Protein AF-A0A0F9PBR3-F1 (afdb_monomer)

Secondary structure (DSSP, 8-state):
-TTGGGTT----EEE-TTS-HHHHHHHHHHTT--S-EEE----SSSTTTTS-HHHHHTT--SSS-EEEE-TTS-EEEEESHHHHHHHHHHHHHHHTTS-PPPPPTTPPPP-----------PPPPPP-

Solvent-accessible surface area (backbone atoms only — not comparable to full-atom values): 8458 Å² total; per-residue (Å²): 102,82,69,37,85,79,69,83,54,89,65,72,47,78,39,64,57,87,64,57,68,69,60,54,51,49,52,30,61,75,70,65,54,72,58,55,71,46,72,28,53,46,74,65,95,52,96,61,58,82,46,12,43,61,42,58,75,70,68,60,88,64,82,87,64,36,72,24,66,47,99,86,73,44,80,76,40,68,41,56,58,70,62,22,52,52,50,47,51,54,50,51,61,51,46,78,73,44,80,82,81,77,81,71,90,76,73,79,72,74,81,75,74,81,74,83,78,78,85,82,82,79,83,84,82,86,80,133

Nearest PDB structures (foldseek):
  8oy0-assembly1_B  TM=4.835E-01  e=2.671E+00  Acinetobacter baumannii ATCC 17978
  6zz9-assembly1_B  TM=2.587E-01  e=1.466E+00  Streptococcus agalactiae
  4hvk-assembly1_A-2  TM=5.294E-01  e=9.481E+00  Archaeoglobus fulgidus DSM 4304
  3hjg-assembly1_B  TM=2.117E-01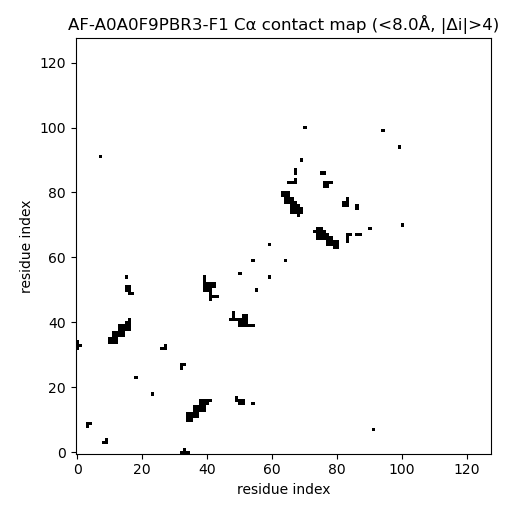  e=3.052E+00  Vibrio parahaemolyticus
  4c0r-assembly1_A  TM=2.303E-01  e=5.945E+00  Streptococcus mutans

Sequence (128 aa):
HKDRASTGVVVVGIHAPADKLDKTRKVMQEFGLEYPIYIDLPGGDGPTKSWGRTFSQYGIFGIPCAFAIDQQGRVSRHGQLGEVLRKVHELLNAAGRNTPPAVRPGSPQAPQGASPQGASTQPAGKAK

Structure (mmCIF, N/CA/C/O backbone):
data_AF-A0A0F9PBR3-F1
#
_entry.id   AF-A0A0F9PBR3-F1
#
loop_
_atom_site.group_PDB
_atom_site.id
_atom_site.type_symbol
_atom_site.label_atom_id
_atom_site.label_alt_id
_atom_site.label_comp_id
_atom_site.label_asym_id
_atom_site.label_entity_id
_atom_site.label_seq_id
_atom_site.pdbx_PDB_ins_code
_atom_site.Cartn_x
_atom_site.Cartn_y
_at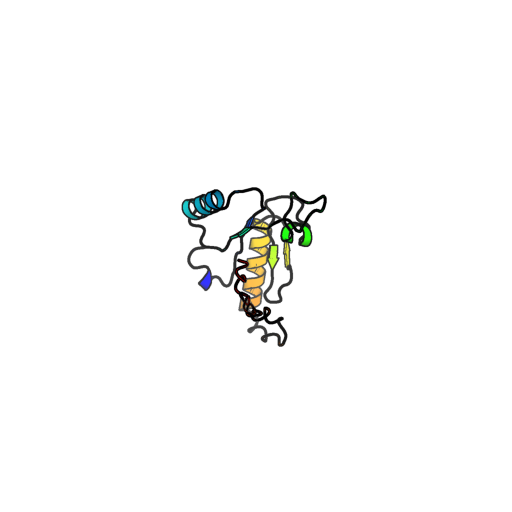om_site.Cartn_z
_atom_site.occupancy
_atom_site.B_iso_or_equiv
_atom_site.auth_seq_id
_atom_site.auth_comp_id
_atom_site.auth_asym_id
_atom_site.auth_atom_id
_atom_site.pdbx_PDB_model_num
ATOM 1 N N . HIS A 1 1 ? 4.380 -0.821 11.824 1.00 63.94 1 HIS A N 1
ATOM 2 C CA . HIS A 1 1 ? 4.281 -2.058 11.015 1.00 63.94 1 HIS A CA 1
ATOM 3 C C . HIS A 1 1 ? 4.444 -3.278 11.906 1.00 63.94 1 HIS A C 1
ATOM 5 O O . HIS A 1 1 ? 3.622 -4.176 11.760 1.00 63.94 1 HIS A O 1
ATOM 11 N N . LYS A 1 2 ? 5.359 -3.240 12.890 1.00 68.19 2 LYS A N 1
ATOM 12 C CA . LYS A 1 2 ? 5.211 -4.013 14.134 1.00 68.19 2 LYS A CA 1
ATOM 13 C C . LYS A 1 2 ? 3.829 -3.779 14.744 1.00 68.19 2 LYS A C 1
ATOM 15 O O . LYS A 1 2 ? 3.301 -2.669 14.622 1.00 68.19 2 LYS A O 1
ATOM 20 N N . ASP A 1 3 ? 3.235 -4.842 15.275 1.00 71.88 3 ASP A N 1
ATOM 21 C CA . ASP A 1 3 ? 1.908 -4.864 15.902 1.00 71.88 3 ASP A CA 1
ATOM 22 C C . ASP A 1 3 ? 0.756 -4.376 15.012 1.00 71.88 3 ASP A C 1
ATOM 24 O O . ASP A 1 3 ? -0.293 -3.980 15.504 1.00 71.88 3 ASP A O 1
ATOM 28 N N . ARG A 1 4 ? 0.883 -4.445 13.678 1.00 73.06 4 ARG A N 1
ATOM 29 C CA . ARG A 1 4 ? -0.187 -4.002 12.756 1.00 73.06 4 ARG A CA 1
ATOM 30 C C . ARG A 1 4 ? -1.554 -4.654 13.009 1.00 73.06 4 ARG A C 1
ATOM 32 O O . ARG A 1 4 ? -2.574 -4.099 12.625 1.00 73.06 4 ARG A O 1
ATOM 39 N N . ALA A 1 5 ? -1.583 -5.831 13.633 1.00 72.62 5 ALA A N 1
ATOM 40 C CA . ALA A 1 5 ? -2.828 -6.504 13.982 1.00 72.62 5 ALA A CA 1
ATOM 41 C C . ALA A 1 5 ? -3.666 -5.696 14.991 1.00 72.62 5 ALA A C 1
ATOM 43 O O . ALA A 1 5 ? -4.889 -5.784 14.960 1.00 72.62 5 ALA A O 1
ATOM 44 N N . SER A 1 6 ? -3.033 -4.882 15.844 1.00 80.12 6 SER A N 1
ATOM 45 C CA . SER A 1 6 ? -3.722 -4.070 16.853 1.00 80.12 6 SER A CA 1
ATOM 46 C C . SER A 1 6 ? -4.162 -2.696 16.339 1.00 80.12 6 SER A C 1
ATOM 48 O O . SER A 1 6 ? -4.975 -2.039 16.98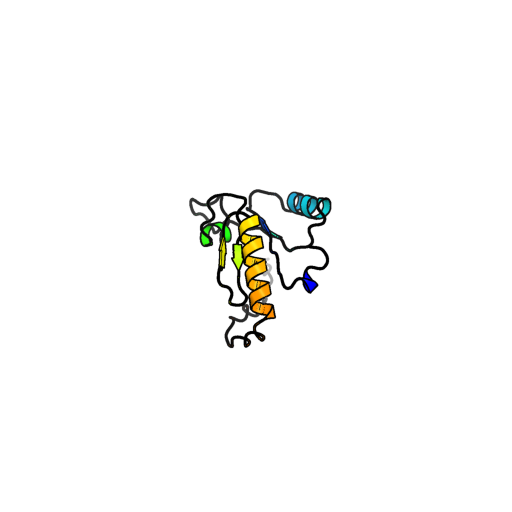2 1.00 80.12 6 SER A O 1
ATOM 50 N N . THR A 1 7 ? -3.671 -2.251 15.176 1.00 83.19 7 THR A N 1
ATOM 51 C CA . THR A 1 7 ? -3.958 -0.900 14.662 1.00 83.19 7 THR A CA 1
ATOM 52 C C . THR A 1 7 ? -5.278 -0.804 13.899 1.00 83.19 7 THR A C 1
ATOM 54 O O . THR A 1 7 ? -5.722 0.300 13.589 1.00 83.19 7 THR A O 1
ATOM 57 N N . GLY A 1 8 ? -5.891 -1.939 13.544 1.00 87.50 8 GLY A N 1
ATOM 58 C CA . GLY A 1 8 ? -7.074 -1.974 12.680 1.00 87.50 8 GLY A CA 1
ATOM 59 C C . GLY A 1 8 ? -6.797 -1.552 11.231 1.00 87.50 8 GLY A C 1
ATOM 60 O O . GLY A 1 8 ? -7.738 -1.294 10.482 1.00 87.50 8 GLY A O 1
ATOM 61 N N . VAL A 1 9 ? -5.523 -1.477 10.822 1.00 90.94 9 VAL A N 1
ATOM 62 C CA . VAL A 1 9 ? -5.101 -1.063 9.476 1.00 90.94 9 VAL A CA 1
ATOM 63 C C . VAL A 1 9 ? -4.263 -2.152 8.823 1.00 90.94 9 VAL A C 1
ATOM 65 O O . VAL A 1 9 ? -3.243 -2.588 9.358 1.00 90.94 9 VAL A O 1
ATOM 68 N N . VAL A 1 10 ? -4.646 -2.528 7.605 1.00 92.88 10 VAL A N 1
ATOM 69 C CA . VAL A 1 10 ? -3.836 -3.383 6.735 1.00 92.88 10 VAL A CA 1
ATOM 70 C C . VAL A 1 10 ? -3.052 -2.503 5.767 1.00 92.88 10 VAL A C 1
ATOM 72 O O . VAL A 1 10 ? -3.615 -1.622 5.122 1.00 92.88 10 VAL A O 1
ATOM 75 N N . VAL A 1 11 ? -1.749 -2.755 5.657 1.00 93.81 11 VAL A N 1
ATOM 76 C CA . VAL A 1 11 ? -0.867 -2.106 4.679 1.00 93.81 11 VAL A CA 1
ATOM 77 C C . VAL A 1 11 ? -0.402 -3.159 3.684 1.00 93.81 11 VAL A C 1
ATOM 79 O O . VAL A 1 11 ? 0.024 -4.239 4.089 1.00 93.81 11 VAL A O 1
ATOM 82 N N . VAL A 1 12 ? -0.469 -2.833 2.395 1.00 95.38 12 VAL A N 1
ATOM 83 C CA . VAL A 1 12 ? 0.085 -3.640 1.304 1.00 95.38 12 VAL A CA 1
ATOM 84 C C . VAL A 1 12 ? 0.983 -2.732 0.476 1.00 95.38 12 VAL A C 1
ATOM 86 O O . VAL A 1 12 ? 0.533 -1.702 -0.023 1.00 95.38 12 VAL A O 1
ATOM 89 N N . GLY A 1 13 ? 2.258 -3.092 0.351 1.00 95.00 13 GLY A N 1
ATOM 90 C CA . GLY A 1 13 ? 3.160 -2.431 -0.585 1.00 95.00 13 GLY A CA 1
ATOM 91 C C . GLY A 1 13 ? 2.902 -2.953 -1.992 1.00 95.00 13 GLY A C 1
ATOM 92 O O . GLY A 1 13 ? 2.810 -4.162 -2.181 1.00 95.00 13 GLY A O 1
ATOM 93 N N . ILE A 1 14 ? 2.798 -2.071 -2.982 1.00 93.88 14 ILE A N 1
ATOM 94 C CA . ILE A 1 14 ? 2.730 -2.475 -4.389 1.00 93.88 14 ILE A CA 1
ATOM 95 C C . ILE A 1 14 ? 3.994 -1.978 -5.073 1.00 93.88 14 ILE A C 1
ATOM 97 O O . ILE A 1 14 ? 4.286 -0.783 -5.058 1.00 93.88 14 ILE A O 1
ATOM 101 N N . HIS A 1 15 ? 4.753 -2.905 -5.642 1.00 92.62 15 HIS A N 1
ATOM 102 C CA . HIS A 1 15 ? 6.034 -2.623 -6.262 1.00 92.62 15 HIS A CA 1
ATOM 103 C C . HIS A 1 15 ? 5.951 -2.830 -7.773 1.00 92.62 15 HIS A C 1
ATOM 105 O O . HIS A 1 15 ? 5.425 -3.840 -8.236 1.00 92.62 15 HIS A O 1
ATOM 111 N N . ALA A 1 16 ? 6.506 -1.893 -8.539 1.00 85.50 16 ALA A N 1
ATOM 112 C CA . ALA A 1 16 ? 6.620 -2.017 -9.987 1.00 85.50 16 ALA A CA 1
ATOM 113 C C . ALA A 1 16 ? 7.508 -3.225 -10.373 1.00 85.50 16 ALA A C 1
ATOM 115 O O . ALA A 1 16 ? 8.390 -3.619 -9.605 1.00 85.50 16 ALA A O 1
ATOM 116 N N . PRO A 1 17 ? 7.350 -3.802 -11.573 1.00 81.19 17 PRO A N 1
ATOM 117 C CA . PRO A 1 17 ? 8.021 -5.047 -11.957 1.00 81.19 17 PRO A CA 1
ATOM 118 C C . PRO A 1 17 ? 9.526 -4.886 -12.245 1.00 81.19 17 PRO A C 1
ATOM 120 O O . PRO A 1 17 ? 10.196 -5.858 -12.578 1.00 81.19 17 PRO A O 1
ATOM 123 N N . ALA A 1 18 ? 10.066 -3.668 -12.141 1.00 74.19 18 ALA A N 1
ATOM 124 C CA . ALA A 1 18 ? 11.424 -3.339 -12.568 1.00 74.19 18 ALA A CA 1
ATOM 125 C C . ALA A 1 18 ? 12.537 -3.881 -11.649 1.00 74.19 18 ALA A C 1
ATOM 127 O O . ALA A 1 18 ? 13.676 -4.010 -12.096 1.00 74.19 18 ALA A O 1
ATOM 128 N N . ASP A 1 19 ? 12.242 -4.207 -10.386 1.00 79.25 19 ASP A N 1
ATOM 129 C CA . ASP A 1 19 ? 13.251 -4.715 -9.451 1.00 79.25 19 ASP A CA 1
ATOM 130 C C . ASP A 1 19 ? 13.222 -6.242 -9.306 1.00 79.25 19 ASP A C 1
ATOM 132 O O . ASP A 1 19 ? 12.180 -6.896 -9.343 1.00 79.25 19 ASP A O 1
ATOM 136 N N . LYS A 1 20 ? 14.407 -6.822 -9.081 1.00 85.69 20 LYS A N 1
ATOM 137 C CA . LYS A 1 20 ? 14.568 -8.246 -8.758 1.00 85.69 20 LYS A CA 1
ATOM 138 C C . LYS A 1 20 ? 14.028 -8.535 -7.356 1.00 85.69 20 LYS A C 1
ATOM 140 O O . LYS A 1 20 ? 14.350 -7.811 -6.415 1.00 85.69 20 LYS A O 1
ATOM 145 N N . LEU A 1 21 ? 13.340 -9.667 -7.193 1.00 88.62 21 LEU A N 1
ATOM 146 C CA . LEU A 1 21 ? 12.782 -10.114 -5.908 1.00 88.62 21 LEU A CA 1
ATOM 147 C C . LEU A 1 21 ? 13.794 -10.090 -4.755 1.00 88.62 21 LEU A C 1
ATOM 149 O O . LEU A 1 21 ? 13.458 -9.659 -3.656 1.00 88.62 21 LEU A O 1
ATOM 153 N N . ASP A 1 22 ? 15.040 -10.505 -4.989 1.00 91.38 22 ASP A N 1
ATOM 154 C CA . ASP A 1 22 ? 16.061 -10.527 -3.934 1.00 91.38 22 ASP A CA 1
ATOM 155 C C . ASP A 1 22 ? 16.445 -9.129 -3.450 1.00 91.38 22 ASP A C 1
ATOM 157 O O . ASP A 1 22 ? 16.743 -8.943 -2.272 1.00 91.38 22 ASP A O 1
ATOM 161 N N . LYS A 1 23 ? 16.397 -8.126 -4.333 1.00 91.06 23 LYS A N 1
ATOM 162 C CA . LYS A 1 23 ? 16.621 -6.732 -3.948 1.00 91.06 23 LYS A CA 1
ATOM 163 C C . LYS A 1 23 ? 15.466 -6.237 -3.079 1.00 91.06 23 LYS A C 1
ATOM 165 O O . LYS A 1 23 ? 15.717 -5.662 -2.026 1.00 91.06 23 LYS A O 1
ATOM 170 N N . THR A 1 24 ? 14.222 -6.540 -3.456 1.00 90.81 24 THR A N 1
ATOM 171 C CA . THR A 1 24 ? 13.043 -6.222 -2.636 1.00 90.81 24 THR A CA 1
ATOM 172 C C . THR A 1 24 ? 13.124 -6.891 -1.262 1.00 90.81 24 THR A C 1
ATOM 174 O O . THR A 1 24 ? 12.921 -6.225 -0.252 1.00 90.81 24 THR A O 1
ATOM 177 N N . ARG A 1 25 ? 13.496 -8.177 -1.192 1.00 92.25 25 ARG A N 1
ATOM 178 C CA . ARG A 1 25 ? 13.666 -8.897 0.084 1.00 92.25 25 ARG A CA 1
ATOM 179 C C . ARG A 1 25 ? 14.741 -8.272 0.969 1.00 92.25 25 ARG A C 1
ATOM 181 O O . ARG A 1 25 ? 14.513 -8.138 2.166 1.00 92.25 25 ARG A O 1
ATOM 188 N N . LYS A 1 26 ? 15.882 -7.871 0.399 1.00 94.50 26 LYS A N 1
ATOM 189 C CA . LYS A 1 26 ? 16.946 -7.181 1.147 1.00 94.50 26 LYS A CA 1
ATOM 190 C C . LYS A 1 26 ? 16.444 -5.881 1.766 1.00 94.50 26 LYS A C 1
ATOM 192 O O . LYS A 1 26 ? 16.644 -5.688 2.954 1.00 94.50 26 LYS A O 1
ATOM 197 N N . VAL A 1 27 ? 15.720 -5.058 1.005 1.00 92.50 27 VAL A N 1
ATOM 198 C CA . VAL A 1 27 ? 15.105 -3.820 1.520 1.00 92.50 27 VAL A CA 1
ATOM 199 C C . VAL A 1 27 ? 14.096 -4.132 2.629 1.00 92.50 27 VAL A C 1
ATOM 201 O O . VAL A 1 27 ? 14.095 -3.482 3.670 1.00 92.50 27 VAL A O 1
ATOM 204 N N . MET A 1 28 ? 13.260 -5.162 2.461 1.00 93.19 28 MET A N 1
ATOM 205 C CA . MET A 1 28 ? 12.335 -5.575 3.521 1.00 93.19 28 MET A CA 1
ATOM 206 C C . MET A 1 28 ? 13.066 -5.970 4.808 1.00 93.19 28 MET A C 1
ATOM 208 O O . MET A 1 28 ? 12.632 -5.584 5.888 1.00 93.19 28 MET A O 1
ATOM 212 N N . GLN A 1 29 ? 14.171 -6.710 4.702 1.00 94.50 29 GLN A N 1
ATOM 213 C CA . GLN A 1 29 ? 14.986 -7.106 5.852 1.00 94.50 29 GLN A CA 1
ATOM 214 C C . GLN A 1 29 ? 15.693 -5.905 6.491 1.00 94.50 29 GLN A C 1
ATOM 216 O O . GLN A 1 29 ? 15.615 -5.734 7.703 1.00 94.50 29 GLN A O 1
ATOM 221 N N . GLU A 1 30 ? 16.329 -5.060 5.679 1.00 95.56 30 GLU A N 1
ATOM 222 C CA . GLU A 1 30 ? 17.083 -3.877 6.107 1.00 95.56 30 GLU A CA 1
ATOM 223 C C . GLU A 1 30 ? 16.216 -2.903 6.911 1.00 95.56 30 GLU A C 1
ATOM 225 O O . GLU A 1 30 ? 16.625 -2.436 7.971 1.00 95.56 30 GLU A O 1
ATOM 230 N N . PHE A 1 31 ? 14.989 -2.647 6.449 1.00 93.06 31 PHE A N 1
ATOM 231 C CA . PHE A 1 31 ? 14.069 -1.712 7.101 1.00 93.06 31 PHE A CA 1
ATOM 232 C C . PHE A 1 31 ? 13.052 -2.389 8.032 1.00 93.06 31 PHE A C 1
ATOM 234 O O . PHE A 1 31 ? 12.155 -1.717 8.542 1.00 93.06 31 PHE A O 1
ATOM 241 N N . GLY A 1 32 ? 13.151 -3.706 8.249 1.00 92.62 32 GLY A N 1
ATOM 242 C CA . GLY A 1 32 ? 12.211 -4.454 9.090 1.00 92.62 32 GLY A CA 1
ATOM 243 C C . GLY A 1 32 ? 10.755 -4.373 8.608 1.00 92.62 32 GLY A C 1
ATOM 244 O O . GLY A 1 32 ? 9.82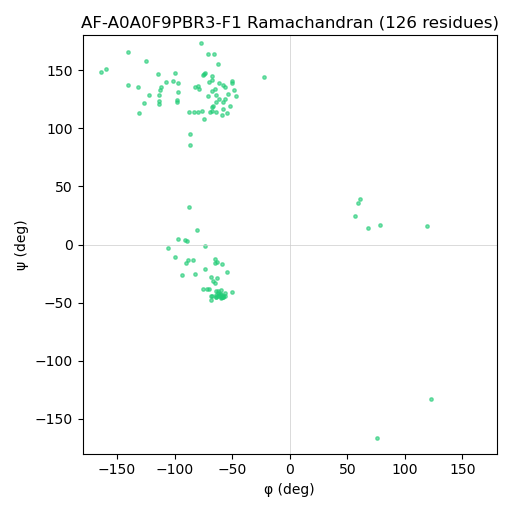7 -4.304 9.416 1.00 92.62 32 GLY A O 1
ATOM 245 N N . LEU A 1 33 ? 10.533 -4.337 7.292 1.00 91.31 33 LEU A N 1
ATOM 246 C CA . LEU A 1 33 ? 9.200 -4.236 6.703 1.00 91.31 33 LEU A CA 1
ATOM 247 C C . LEU A 1 33 ? 8.473 -5.576 6.813 1.00 91.31 33 LEU A C 1
ATOM 249 O O . LEU A 1 33 ? 8.756 -6.528 6.091 1.00 91.31 33 LEU A O 1
ATOM 253 N N . GLU A 1 34 ? 7.486 -5.628 7.698 1.00 90.56 34 GLU A N 1
ATOM 254 C CA . GLU A 1 34 ? 6.706 -6.847 7.929 1.00 90.56 34 GLU A CA 1
ATOM 255 C C . GLU A 1 34 ? 5.462 -6.949 7.036 1.00 90.56 34 GLU A C 1
ATOM 257 O O . GLU A 1 34 ? 4.834 -8.009 6.969 1.00 90.56 34 GLU A O 1
ATOM 262 N N . TYR A 1 35 ? 5.031 -5.849 6.409 1.00 91.19 35 TYR A N 1
ATOM 263 C CA . TYR A 1 35 ? 3.822 -5.835 5.583 1.00 91.19 35 TYR A CA 1
ATOM 264 C C . TYR A 1 35 ? 4.039 -6.558 4.245 1.00 91.19 35 TYR A C 1
ATOM 266 O O . TYR A 1 35 ? 5.147 -6.536 3.707 1.00 91.19 35 TYR A O 1
ATOM 274 N N . PRO A 1 36 ? 2.996 -7.205 3.691 1.00 92.38 36 PRO A N 1
ATOM 275 C CA . PRO A 1 36 ? 3.103 -7.876 2.403 1.00 92.38 36 PRO A CA 1
ATOM 276 C C . PRO A 1 36 ? 3.443 -6.878 1.292 1.00 92.38 36 PRO A C 1
ATOM 278 O O . PRO A 1 36 ? 2.886 -5.778 1.237 1.00 92.38 36 PRO A O 1
ATOM 281 N N . ILE A 1 37 ? 4.332 -7.294 0.390 1.00 93.62 37 ILE A N 1
ATOM 282 C CA . ILE A 1 37 ? 4.643 -6.579 -0.846 1.00 93.62 37 ILE A CA 1
ATOM 283 C C . ILE A 1 37 ? 4.164 -7.425 -2.024 1.00 93.62 37 ILE A C 1
ATOM 285 O O . ILE A 1 37 ? 4.559 -8.580 -2.173 1.00 93.62 37 ILE A O 1
ATOM 289 N N . TYR A 1 38 ? 3.318 -6.837 -2.860 1.00 92.88 38 TYR A N 1
ATOM 290 C CA . TYR A 1 38 ? 2.859 -7.402 -4.118 1.00 92.88 38 TYR A CA 1
ATOM 291 C C . TYR A 1 38 ? 3.689 -6.819 -5.269 1.00 92.88 38 TYR A C 1
ATOM 293 O O . TYR A 1 38 ? 3.778 -5.599 -5.416 1.00 92.88 38 TYR A O 1
ATOM 301 N N . ILE A 1 39 ? 4.309 -7.686 -6.074 1.00 91.88 39 ILE A N 1
ATOM 302 C CA . ILE A 1 39 ? 5.027 -7.279 -7.287 1.00 91.88 39 ILE A CA 1
ATOM 303 C C . ILE A 1 39 ? 4.030 -7.232 -8.440 1.00 91.88 39 ILE A C 1
ATOM 305 O O . ILE A 1 39 ? 3.484 -8.259 -8.844 1.00 91.88 39 ILE A O 1
ATOM 309 N N . ASP A 1 40 ? 3.793 -6.039 -8.965 1.00 90.88 40 ASP A N 1
ATOM 310 C CA . ASP A 1 40 ? 2.780 -5.799 -9.978 1.00 90.88 40 ASP A CA 1
ATOM 311 C C . ASP A 1 40 ? 3.339 -6.039 -11.381 1.00 90.88 40 ASP A C 1
ATOM 313 O O . ASP A 1 40 ? 3.976 -5.178 -11.983 1.00 90.88 40 ASP A O 1
ATOM 317 N N . LEU A 1 41 ? 3.124 -7.245 -11.897 1.00 88.50 41 LEU A N 1
ATOM 318 C CA . LEU A 1 41 ? 3.586 -7.636 -13.226 1.00 88.50 41 LEU A CA 1
ATOM 319 C C . LEU A 1 41 ? 2.730 -6.983 -14.331 1.00 88.50 41 LEU A C 1
ATOM 321 O O . LEU A 1 41 ? 1.525 -6.779 -14.140 1.00 88.50 41 LEU A O 1
ATOM 325 N N . PRO A 1 42 ? 3.316 -6.646 -15.495 1.00 84.25 42 PRO A N 1
ATOM 326 C CA . PRO A 1 42 ? 2.570 -6.073 -16.609 1.00 84.25 42 PRO A CA 1
ATOM 327 C C . PRO A 1 42 ? 1.600 -7.105 -17.198 1.00 84.25 42 PRO A C 1
ATOM 329 O O . PRO A 1 42 ? 1.882 -8.303 -17.257 1.00 84.25 42 PRO A O 1
ATOM 332 N N . GLY A 1 43 ? 0.434 -6.640 -17.646 1.00 73.38 43 GLY A N 1
ATOM 333 C CA . GLY A 1 43 ? -0.576 -7.486 -18.280 1.00 73.38 43 GLY A CA 1
ATOM 334 C C . GLY A 1 43 ? -0.345 -7.641 -19.785 1.00 73.38 43 GLY A C 1
ATOM 335 O O . GLY A 1 43 ? -0.953 -6.914 -20.561 1.00 73.38 43 GLY A O 1
ATOM 336 N N . GLY A 1 44 ? 0.489 -8.598 -20.201 1.00 69.69 44 GLY A N 1
ATOM 337 C CA . GLY A 1 44 ? 0.617 -9.019 -21.608 1.00 69.69 44 GLY A CA 1
ATOM 338 C C . GLY A 1 44 ? 1.389 -8.069 -22.541 1.00 69.69 44 GLY A C 1
ATOM 339 O O . GLY A 1 44 ? 2.098 -7.165 -22.104 1.00 69.69 44 GLY A O 1
ATOM 340 N N . ASP A 1 45 ? 1.273 -8.305 -23.854 1.00 62.41 45 ASP A N 1
ATOM 341 C CA . ASP A 1 45 ? 2.155 -7.742 -24.892 1.00 62.41 45 ASP A CA 1
ATOM 342 C C . ASP A 1 45 ? 1.863 -6.299 -25.349 1.00 62.41 45 ASP A C 1
ATOM 344 O O . ASP A 1 45 ? 2.447 -5.836 -26.330 1.00 62.41 45 ASP A O 1
ATOM 348 N N . GLY A 1 46 ? 1.018 -5.558 -24.632 1.00 61.47 46 GLY A N 1
ATOM 349 C CA . GLY A 1 46 ? 0.648 -4.182 -24.987 1.00 61.47 46 GLY A CA 1
ATOM 350 C C . GLY A 1 46 ? 1.768 -3.146 -24.781 1.00 61.47 46 GLY A C 1
ATOM 351 O O . GLY A 1 46 ? 2.725 -3.405 -24.062 1.00 61.47 46 GLY A O 1
ATOM 352 N N . PRO A 1 47 ? 1.659 -1.937 -25.361 1.00 56.09 47 PRO A N 1
ATOM 353 C CA . PRO A 1 47 ? 2.694 -0.892 -25.310 1.00 56.09 47 PRO A CA 1
ATOM 354 C C . PRO A 1 47 ? 2.978 -0.335 -23.900 1.00 56.09 47 PRO A C 1
ATOM 356 O O . PRO A 1 47 ? 3.991 0.326 -23.692 1.00 56.09 47 PRO A O 1
ATOM 359 N N . THR A 1 48 ? 2.137 -0.634 -22.907 1.00 59.50 48 THR A N 1
ATOM 360 C CA . THR A 1 48 ? 2.316 -0.260 -21.494 1.00 59.50 48 THR A CA 1
ATOM 361 C C . THR A 1 48 ? 3.150 -1.279 -20.703 1.00 59.50 48 THR A C 1
ATOM 363 O O . THR A 1 48 ? 2.920 -1.460 -19.510 1.00 59.50 48 THR A O 1
ATOM 366 N N . LYS A 1 49 ? 4.127 -1.957 -21.334 1.00 65.56 49 LYS A N 1
ATOM 367 C CA . LYS A 1 49 ? 4.934 -3.029 -20.698 1.00 65.56 49 LYS A CA 1
ATOM 368 C C . LYS A 1 49 ? 5.717 -2.586 -19.453 1.00 65.56 49 LYS A C 1
ATOM 370 O O . LYS A 1 49 ? 6.183 -3.439 -18.705 1.00 65.56 49 LYS A O 1
ATOM 375 N N . SER A 1 50 ? 5.900 -1.282 -19.240 1.00 72.62 50 SER A N 1
ATOM 376 C CA . SER A 1 50 ? 6.675 -0.744 -18.115 1.00 72.62 50 SER A CA 1
ATOM 377 C C . SER A 1 50 ? 5.893 -0.654 -16.804 1.00 72.62 50 SER A C 1
ATOM 379 O O . SER A 1 50 ? 6.506 -0.699 -15.737 1.00 72.62 50 SER A O 1
ATOM 381 N N . TRP A 1 51 ? 4.563 -0.551 -16.861 1.00 78.38 51 TRP A N 1
ATOM 382 C CA . TRP A 1 51 ? 3.718 -0.428 -15.676 1.00 78.38 51 TRP A CA 1
ATOM 383 C C . TRP A 1 51 ? 2.949 -1.723 -15.426 1.00 78.38 51 TRP A C 1
ATOM 385 O O . TRP A 1 51 ? 2.461 -2.377 -16.348 1.00 78.38 51 TRP A O 1
ATOM 395 N N . GLY A 1 52 ? 2.850 -2.106 -14.155 1.00 86.31 52 GLY A N 1
ATOM 396 C CA . GLY A 1 52 ? 2.116 -3.298 -13.761 1.00 86.31 52 GLY A CA 1
ATOM 397 C C . GLY A 1 52 ? 0.607 -3.183 -14.016 1.00 86.31 52 GLY A C 1
ATOM 398 O O . GLY A 1 52 ? 0.058 -2.097 -14.256 1.00 86.31 52 GLY A O 1
ATOM 399 N N . ARG A 1 53 ? -0.083 -4.328 -13.993 1.00 89.06 53 ARG A N 1
ATOM 400 C CA . ARG A 1 53 ? -1.532 -4.408 -14.229 1.00 89.06 53 ARG A CA 1
ATOM 401 C C . ARG A 1 53 ? -2.318 -3.562 -13.226 1.00 89.06 53 ARG A C 1
ATOM 403 O O . ARG A 1 53 ? -3.231 -2.841 -13.622 1.00 89.06 53 ARG A O 1
ATOM 410 N N . THR A 1 54 ? -1.968 -3.641 -11.950 1.00 91.38 54 THR A N 1
ATOM 411 C CA . THR A 1 54 ? -2.637 -2.922 -10.858 1.00 91.38 54 THR A CA 1
ATOM 412 C C . THR A 1 54 ? -2.400 -1.425 -10.975 1.00 91.38 54 THR A C 1
ATOM 414 O O . THR A 1 54 ? -3.341 -0.646 -10.888 1.00 91.38 54 THR A O 1
ATOM 417 N N . PHE A 1 55 ? -1.167 -1.011 -11.255 1.00 90.81 55 PHE A N 1
ATOM 418 C CA . PHE A 1 55 ? -0.808 0.386 -11.482 1.00 90.81 55 PHE A CA 1
ATOM 419 C C . PHE A 1 55 ? -1.638 0.994 -12.609 1.00 90.81 55 PHE A C 1
ATOM 421 O O . PHE A 1 55 ? -2.190 2.082 -12.450 1.00 90.81 55 PHE A O 1
ATOM 428 N N . SER A 1 56 ? -1.795 0.251 -13.706 1.00 89.62 56 SER A N 1
ATOM 429 C CA . SER A 1 56 ? -2.618 0.670 -14.841 1.00 89.62 56 SER A CA 1
ATOM 430 C C . SER A 1 56 ? -4.096 0.803 -14.454 1.00 89.62 56 SER A C 1
ATOM 432 O O . SER A 1 56 ? -4.731 1.803 -14.774 1.00 89.62 56 SER A O 1
ATOM 434 N N . GLN A 1 57 ? -4.645 -0.168 -13.716 1.00 90.75 57 GLN A N 1
ATOM 435 C CA . GLN A 1 57 ? -6.045 -0.150 -13.269 1.00 90.75 57 GLN A CA 1
ATOM 436 C C . GLN A 1 57 ? -6.357 0.987 -12.288 1.00 90.75 57 GLN A C 1
ATOM 438 O O . GLN A 1 57 ? -7.463 1.518 -12.300 1.00 90.75 57 GLN A O 1
ATOM 443 N N . TYR A 1 58 ? -5.389 1.367 -11.455 1.00 92.31 58 TYR A N 1
ATOM 444 C CA . TYR A 1 58 ? -5.518 2.463 -10.494 1.00 92.31 58 TYR A CA 1
ATOM 445 C C . TYR A 1 58 ? -5.115 3.829 -11.075 1.00 92.31 58 TYR A C 1
ATOM 447 O O . TYR A 1 58 ? -5.121 4.820 -10.346 1.00 92.31 58 TYR A O 1
ATOM 455 N N . GLY A 1 59 ? -4.762 3.899 -12.366 1.00 91.25 59 GLY A N 1
ATOM 456 C CA . GLY A 1 59 ? -4.366 5.146 -13.025 1.00 91.25 59 GLY A CA 1
ATOM 457 C C . GLY A 1 59 ? -3.129 5.787 -12.391 1.00 91.25 59 GLY A C 1
ATOM 458 O O . GLY A 1 59 ? -3.084 7.001 -12.201 1.00 91.25 59 GLY A O 1
ATOM 459 N N . ILE A 1 60 ? -2.144 4.980 -11.990 1.00 90.44 60 ILE A N 1
ATOM 460 C CA . ILE A 1 60 ? -0.910 5.479 -11.379 1.00 90.44 60 ILE A CA 1
ATOM 461 C C . ILE A 1 60 ? 0.027 5.976 -12.482 1.00 90.44 60 ILE A C 1
ATOM 463 O O . ILE A 1 60 ? 0.542 5.189 -13.271 1.00 90.44 60 ILE A O 1
ATOM 467 N N . PHE A 1 61 ? 0.286 7.284 -12.496 1.00 88.50 61 PHE A N 1
ATOM 468 C CA . PHE A 1 61 ? 1.203 7.932 -13.448 1.00 88.50 61 PHE A CA 1
ATOM 469 C C . PHE A 1 61 ? 2.539 8.355 -12.820 1.00 88.50 61 PHE A C 1
ATOM 471 O O . PHE A 1 61 ? 3.417 8.865 -13.511 1.00 88.50 61 PHE A O 1
ATOM 478 N N . GLY A 1 62 ? 2.707 8.152 -11.510 1.00 90.44 62 GLY A N 1
ATOM 479 C CA . GLY A 1 62 ? 3.912 8.529 -10.782 1.00 90.44 62 GLY A CA 1
ATOM 480 C C . GLY A 1 62 ? 4.006 7.846 -9.424 1.00 90.44 62 GLY A C 1
ATOM 481 O O . GLY A 1 62 ? 2.993 7.571 -8.779 1.00 90.44 62 GLY A O 1
ATOM 482 N N . ILE A 1 63 ? 5.239 7.576 -9.002 1.00 90.44 63 ILE A N 1
ATOM 483 C CA . ILE A 1 63 ? 5.574 7.030 -7.685 1.00 90.44 63 ILE A CA 1
ATOM 484 C C . ILE A 1 63 ? 6.379 8.065 -6.877 1.00 90.44 63 ILE A C 1
ATOM 486 O O . ILE A 1 63 ? 7.157 8.807 -7.478 1.00 90.44 63 ILE A O 1
ATOM 490 N N . PRO A 1 64 ? 6.236 8.116 -5.538 1.00 94.00 64 PRO A N 1
ATOM 491 C CA . PRO A 1 64 ? 5.324 7.315 -4.717 1.00 94.00 64 PRO A CA 1
ATOM 492 C C . PRO A 1 64 ? 3.858 7.779 -4.823 1.00 94.00 64 PRO A C 1
ATOM 494 O O . PRO A 1 64 ? 3.574 8.969 -4.926 1.00 94.00 64 PRO A O 1
ATOM 497 N N . CYS A 1 65 ? 2.923 6.828 -4.751 1.00 95.81 65 CYS A N 1
ATOM 498 C CA . CYS A 1 65 ? 1.480 7.071 -4.686 1.00 95.81 65 CYS A CA 1
ATOM 499 C C . CYS A 1 65 ? 0.850 6.080 -3.699 1.00 95.81 65 CYS A C 1
ATOM 501 O O . CYS A 1 65 ? 1.215 4.904 -3.686 1.00 95.81 65 CYS A O 1
ATOM 503 N N . ALA A 1 66 ? -0.072 6.549 -2.864 1.00 97.38 66 ALA A N 1
ATOM 504 C CA . ALA A 1 66 ? -0.765 5.743 -1.867 1.00 97.38 66 ALA A CA 1
ATOM 505 C C . ALA A 1 66 ? -2.287 5.852 -2.029 1.00 97.38 66 ALA A C 1
ATOM 507 O O . ALA A 1 66 ? -2.794 6.837 -2.565 1.00 97.38 66 ALA A O 1
ATOM 508 N N . PHE A 1 67 ? -3.010 4.853 -1.519 1.00 98.00 67 PHE A N 1
ATOM 509 C CA . PHE A 1 67 ? -4.471 4.779 -1.532 1.00 98.00 67 PHE A CA 1
ATOM 510 C C . PHE A 1 67 ? -4.987 4.412 -0.134 1.00 98.00 67 PHE A C 1
ATOM 512 O O . PHE A 1 67 ? -4.457 3.506 0.505 1.00 98.00 67 PHE A O 1
ATOM 519 N N . ALA A 1 68 ? -6.030 5.099 0.333 1.00 97.56 68 ALA A N 1
ATOM 520 C CA . ALA A 1 68 ? -6.826 4.696 1.491 1.00 97.56 68 ALA A CA 1
ATOM 521 C C . ALA A 1 68 ? -8.076 3.974 0.988 1.00 97.56 68 ALA A C 1
ATOM 523 O O . ALA A 1 68 ? -8.859 4.560 0.238 1.00 97.56 68 ALA A O 1
ATOM 524 N N . ILE A 1 69 ? -8.271 2.733 1.425 1.00 96.44 69 ILE A N 1
ATOM 525 C CA . ILE A 1 69 ? -9.426 1.904 1.073 1.00 96.44 69 ILE A CA 1
ATOM 526 C C . ILE A 1 69 ? -10.254 1.680 2.344 1.00 96.44 69 ILE A C 1
ATOM 528 O O . ILE A 1 69 ? -9.698 1.326 3.383 1.00 96.44 69 ILE A O 1
ATOM 532 N N . ASP A 1 70 ? -11.562 1.939 2.282 1.00 95.50 70 ASP A N 1
ATOM 533 C CA . ASP A 1 70 ? -12.478 1.719 3.406 1.00 9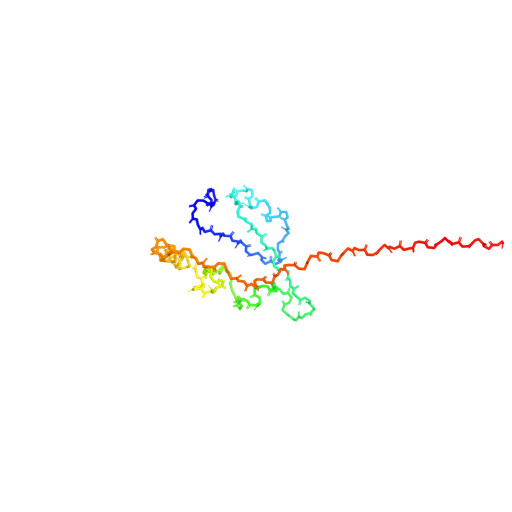5.50 70 ASP A CA 1
ATOM 534 C C . ASP A 1 70 ? -12.835 0.228 3.591 1.00 95.50 70 ASP A C 1
ATOM 536 O O . ASP A 1 70 ? -12.492 -0.632 2.777 1.00 95.50 70 ASP A O 1
ATOM 540 N N . GLN A 1 71 ? -13.561 -0.098 4.665 1.00 92.12 71 GLN A N 1
ATOM 541 C CA . GLN A 1 71 ? -14.004 -1.473 4.949 1.00 92.12 71 GLN A CA 1
ATOM 542 C C . GLN A 1 71 ? -14.988 -2.030 3.904 1.00 92.12 71 GLN A C 1
ATOM 544 O O . GLN A 1 71 ? -15.215 -3.236 3.853 1.00 92.12 71 GLN A O 1
ATOM 549 N N . GLN A 1 72 ? -15.584 -1.173 3.073 1.00 91.69 72 GLN A N 1
ATOM 550 C CA . GLN A 1 72 ? -16.453 -1.569 1.967 1.00 91.69 72 GLN A CA 1
ATOM 551 C C . GLN A 1 72 ? -15.676 -1.756 0.653 1.00 91.69 72 GLN A C 1
ATOM 553 O O . GLN A 1 72 ? -16.291 -2.031 -0.378 1.00 91.69 72 GLN A O 1
ATOM 558 N N . GLY A 1 73 ? -14.344 -1.631 0.681 1.00 93.25 73 GLY A N 1
ATOM 559 C CA . GLY A 1 73 ? -13.474 -1.789 -0.480 1.00 93.25 73 GLY A CA 1
ATOM 560 C C . GLY A 1 73 ? -13.441 -0.569 -1.404 1.00 93.25 73 GLY A C 1
ATOM 561 O O . GLY A 1 73 ? -13.034 -0.695 -2.556 1.00 93.25 73 GLY A O 1
ATOM 562 N N . ARG A 1 74 ? -13.881 0.609 -0.944 1.00 96.00 74 ARG A N 1
ATOM 563 C CA . ARG A 1 74 ? -13.915 1.840 -1.748 1.00 96.00 74 ARG A CA 1
ATOM 564 C C . ARG A 1 74 ? -12.693 2.707 -1.484 1.00 96.00 74 ARG A C 1
ATOM 566 O O . ARG A 1 74 ? -12.294 2.910 -0.337 1.00 96.00 74 ARG A O 1
ATOM 573 N N . VAL A 1 75 ? -12.139 3.294 -2.544 1.00 96.94 75 VAL A N 1
ATOM 574 C CA . VAL A 1 75 ? -11.061 4.285 -2.433 1.00 96.94 75 VAL A CA 1
ATOM 575 C C . VAL A 1 75 ? -11.619 5.570 -1.819 1.00 96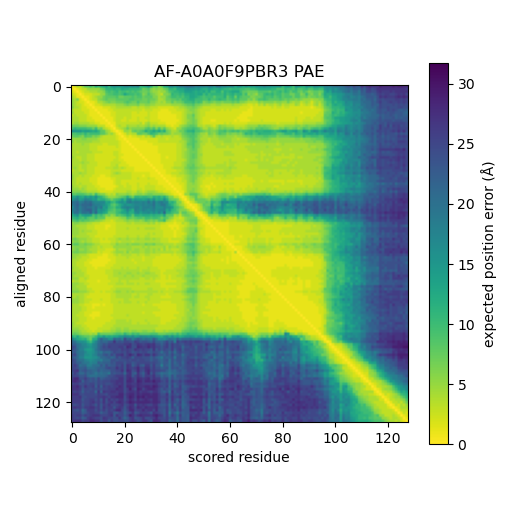.94 75 VAL A C 1
ATOM 577 O O . VAL A 1 75 ? -12.435 6.258 -2.422 1.00 96.94 75 VAL A O 1
ATOM 580 N N . SER A 1 76 ? -11.162 5.898 -0.614 1.00 97.31 76 SER A N 1
ATOM 581 C CA . SER A 1 76 ? -11.555 7.104 0.125 1.00 97.31 76 SER A CA 1
ATOM 582 C C . SER A 1 76 ? -10.609 8.288 -0.099 1.00 97.31 76 SER A C 1
ATOM 584 O O . SER A 1 76 ? -11.010 9.438 0.071 1.00 97.31 76 SER A O 1
ATOM 586 N N . ARG A 1 77 ? -9.337 8.023 -0.429 1.00 97.88 77 ARG A N 1
ATOM 587 C CA . ARG A 1 77 ? -8.312 9.027 -0.768 1.00 97.88 77 ARG A CA 1
ATOM 588 C C . ARG A 1 77 ? -7.187 8.365 -1.555 1.00 97.88 77 ARG A C 1
ATOM 590 O O . ARG A 1 77 ? -6.896 7.195 -1.324 1.00 97.88 77 ARG A O 1
ATOM 597 N N . HIS A 1 78 ? -6.524 9.121 -2.421 1.00 97.56 78 HIS A N 1
ATOM 598 C CA . HIS A 1 78 ? -5.271 8.723 -3.055 1.00 97.56 78 HIS A CA 1
ATOM 599 C C . HIS A 1 78 ? -4.305 9.913 -3.147 1.00 97.56 78 HIS A C 1
ATOM 601 O O . HIS A 1 78 ? -4.728 11.056 -2.961 1.00 97.56 78 HIS A O 1
ATOM 607 N N . GLY A 1 79 ? -3.025 9.647 -3.421 1.00 96.19 79 GLY A N 1
ATOM 608 C CA . GLY A 1 79 ? -1.992 10.667 -3.617 1.00 96.19 79 GLY A CA 1
ATOM 609 C C . GLY A 1 79 ? -0.810 10.510 -2.663 1.00 96.19 79 GLY A C 1
ATOM 610 O O . GLY A 1 79 ? -0.270 9.414 -2.509 1.00 96.19 79 GLY A O 1
ATOM 611 N N . GLN A 1 80 ? -0.394 11.612 -2.036 1.00 96.19 80 GLN A N 1
ATOM 612 C CA . GLN A 1 80 ? 0.743 11.631 -1.113 1.00 96.19 80 GLN A CA 1
ATOM 613 C C . GLN A 1 80 ? 0.439 10.847 0.170 1.00 96.19 80 GLN A C 1
ATOM 615 O O . GLN A 1 80 ? -0.661 10.929 0.724 1.00 96.19 80 GLN A O 1
ATOM 620 N N . LEU A 1 81 ? 1.439 10.124 0.685 1.00 95.06 81 LEU A N 1
ATOM 621 C CA . LEU A 1 81 ? 1.272 9.233 1.839 1.00 95.06 81 LEU A CA 1
ATOM 622 C C . LEU A 1 81 ? 0.712 9.958 3.073 1.00 95.06 81 LEU A C 1
ATOM 624 O O . LEU A 1 81 ? -0.183 9.433 3.729 1.00 95.06 81 LEU A O 1
ATOM 628 N N . GLY A 1 82 ? 1.182 11.174 3.370 1.00 96.12 82 GLY A N 1
ATOM 629 C CA . GLY A 1 82 ? 0.705 11.944 4.526 1.00 96.12 82 GLY A CA 1
ATOM 630 C C . GLY A 1 82 ? -0.798 12.245 4.477 1.00 96.12 82 GLY A C 1
ATOM 631 O O . GLY A 1 82 ? -1.494 12.126 5.485 1.00 96.12 82 GLY A O 1
ATOM 632 N N . GLU A 1 83 ? -1.334 12.560 3.295 1.00 97.06 83 GLU A N 1
ATOM 633 C CA . GLU A 1 83 ? -2.768 12.811 3.123 1.00 97.06 83 GLU A CA 1
ATOM 634 C C . GLU A 1 83 ? -3.598 11.535 3.262 1.00 97.06 83 GLU A C 1
ATOM 636 O O . GLU A 1 83 ? -4.683 11.546 3.847 1.00 97.06 83 GLU A O 1
ATOM 641 N N . VAL A 1 84 ? -3.074 10.428 2.738 1.00 97.88 84 VAL A N 1
ATOM 642 C CA . VAL A 1 84 ? -3.691 9.105 2.844 1.00 97.88 84 VAL A CA 1
ATOM 643 C C . VAL A 1 84 ? -3.739 8.654 4.303 1.00 97.88 84 VAL A C 1
ATOM 645 O O . VAL A 1 84 ? -4.794 8.227 4.764 1.00 97.88 84 VAL A O 1
ATOM 648 N N . LEU A 1 85 ? -2.654 8.823 5.064 1.00 95.88 85 LEU A N 1
ATOM 649 C CA . LEU A 1 85 ? -2.610 8.490 6.493 1.00 95.88 85 LEU A CA 1
ATOM 650 C C . LEU A 1 85 ? -3.594 9.327 7.314 1.00 95.88 85 LEU A C 1
ATOM 652 O O . LEU A 1 85 ? -4.286 8.784 8.176 1.00 95.88 85 LEU A O 1
ATOM 656 N N . ARG A 1 86 ? -3.728 10.624 7.006 1.00 97.12 86 ARG A N 1
ATOM 657 C CA . ARG A 1 86 ? -4.765 11.468 7.613 1.00 97.12 86 ARG A CA 1
ATOM 658 C C . ARG A 1 86 ? -6.161 10.901 7.346 1.00 97.12 86 ARG A C 1
ATOM 660 O O . ARG A 1 86 ? -6.949 10.778 8.282 1.00 97.12 86 ARG A O 1
ATOM 667 N N . LYS A 1 87 ? -6.448 10.476 6.107 1.00 97.31 87 LYS A N 1
ATOM 668 C CA . LYS A 1 87 ? -7.743 9.864 5.780 1.00 97.31 87 LYS A CA 1
ATOM 669 C C . LYS A 1 87 ? -7.972 8.545 6.517 1.00 97.31 87 LYS A C 1
ATOM 671 O O . LYS A 1 87 ? -9.078 8.298 6.985 1.00 97.31 87 LYS A O 1
ATOM 676 N N . VAL A 1 88 ? -6.944 7.708 6.640 1.00 95.69 88 VAL A N 1
ATOM 677 C CA . VAL A 1 88 ? -7.023 6.458 7.410 1.00 95.69 88 VAL A CA 1
ATOM 678 C C . VAL A 1 88 ? -7.399 6.749 8.863 1.00 95.69 88 VAL A C 1
ATOM 680 O O . VAL A 1 88 ? -8.296 6.100 9.392 1.00 95.69 88 VAL A O 1
ATOM 683 N N . HIS A 1 89 ? -6.793 7.760 9.489 1.00 94.56 89 HIS A N 1
ATOM 684 C CA . HIS A 1 89 ? -7.143 8.140 10.858 1.00 94.56 89 HIS A CA 1
ATOM 685 C C . HIS A 1 89 ? -8.607 8.600 10.987 1.00 94.56 89 HIS A C 1
ATOM 687 O O . HIS A 1 89 ? -9.307 8.175 11.904 1.00 94.56 89 HIS A O 1
ATOM 693 N N . GLU A 1 90 ? -9.110 9.396 10.036 1.00 95.12 90 GLU A N 1
ATOM 694 C CA . GLU A 1 90 ? -10.533 9.771 9.986 1.00 95.12 90 GLU A CA 1
ATOM 695 C C . GLU A 1 90 ? -11.453 8.544 9.894 1.00 95.12 90 GLU A C 1
ATOM 697 O O . GLU A 1 90 ? -12.452 8.470 10.611 1.00 95.12 90 GLU A O 1
ATOM 702 N N . LEU A 1 91 ? -11.114 7.576 9.033 1.00 93.50 91 LEU A N 1
ATOM 703 C CA . LEU A 1 91 ? -11.886 6.343 8.851 1.00 93.50 91 LEU A CA 1
ATOM 704 C C . LEU A 1 91 ? -11.896 5.486 10.121 1.00 93.50 91 LEU A C 1
ATOM 706 O O . LEU A 1 91 ? -12.957 5.005 10.515 1.00 93.50 91 LEU A O 1
ATOM 710 N N . LEU A 1 92 ? -10.752 5.339 10.794 1.00 91.25 92 LEU A N 1
ATOM 711 C CA . LEU A 1 92 ? -10.658 4.612 12.064 1.00 91.25 92 LEU A CA 1
ATOM 712 C C . LEU A 1 92 ? -11.511 5.273 13.153 1.00 91.25 92 LEU A C 1
ATOM 714 O O . LEU A 1 92 ? -12.272 4.594 13.839 1.00 91.25 92 LEU A O 1
ATOM 718 N N . ASN A 1 93 ? -11.453 6.601 13.267 1.00 90.81 93 ASN A N 1
ATOM 719 C CA . ASN A 1 93 ? -12.250 7.349 14.242 1.00 90.81 93 ASN A CA 1
ATOM 720 C C . ASN A 1 93 ? -13.754 7.314 13.925 1.00 90.81 93 ASN A C 1
ATOM 722 O O . ASN A 1 93 ? -14.585 7.458 14.824 1.00 90.81 93 ASN A O 1
ATOM 726 N N . ALA A 1 94 ? -14.133 7.175 12.654 1.00 88.62 94 ALA A N 1
ATOM 727 C CA . ALA A 1 94 ? -15.523 6.978 12.250 1.00 88.62 94 ALA A CA 1
ATOM 728 C C . ALA A 1 94 ? -16.004 5.546 12.544 1.00 88.62 94 ALA A C 1
ATOM 730 O O . ALA A 1 94 ? -17.137 5.370 12.986 1.00 88.62 94 ALA A O 1
ATOM 731 N N . ALA A 1 95 ? -15.143 4.542 12.355 1.00 82.62 95 ALA A N 1
ATOM 732 C CA . ALA A 1 95 ? -15.442 3.138 12.631 1.00 82.62 95 ALA A CA 1
ATOM 733 C C . ALA A 1 95 ? -15.505 2.832 14.137 1.00 82.62 95 ALA A C 1
ATOM 735 O O . ALA A 1 95 ? -16.398 2.123 14.576 1.00 82.62 95 ALA A O 1
ATOM 736 N N . GLY A 1 96 ? -14.639 3.429 14.963 1.00 73.75 96 GLY A N 1
ATOM 737 C CA . GLY A 1 96 ? -14.714 3.296 16.426 1.00 73.75 96 GLY A CA 1
ATOM 738 C C . GLY A 1 96 ? -15.999 3.870 17.041 1.00 73.75 96 GLY A C 1
ATOM 739 O O . GLY A 1 96 ? -16.328 3.568 18.183 1.00 73.75 96 GLY A O 1
ATOM 740 N N . ARG A 1 97 ? -16.742 4.681 16.276 1.00 59.22 97 ARG A N 1
ATO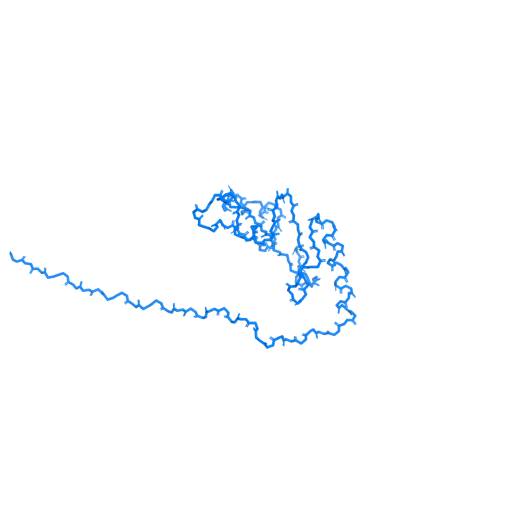M 741 C CA . ARG A 1 97 ? -18.051 5.231 16.653 1.00 59.22 97 ARG A CA 1
ATOM 742 C C . ARG A 1 97 ? -19.233 4.470 16.049 1.00 59.22 97 ARG A C 1
ATOM 744 O O . ARG A 1 97 ? -20.357 4.714 16.470 1.00 59.22 97 ARG A O 1
ATOM 751 N N . ASN A 1 98 ? -18.998 3.566 15.096 1.00 49.78 98 ASN A N 1
ATOM 752 C CA . ASN A 1 98 ? -20.043 2.867 14.355 1.00 49.78 98 ASN A CA 1
ATOM 753 C C . ASN A 1 98 ? -19.779 1.354 14.338 1.00 49.78 98 ASN A C 1
ATOM 755 O O . A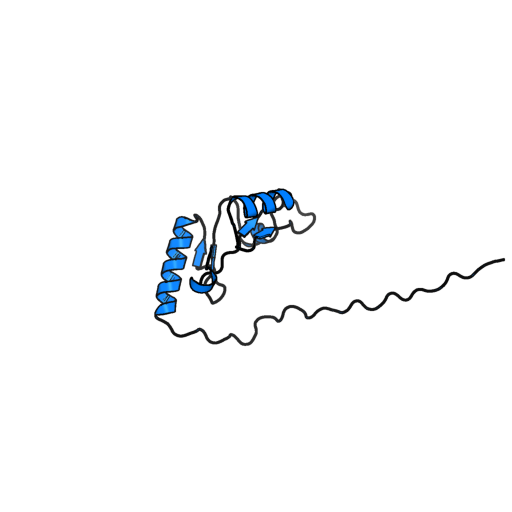SN A 1 98 ? -18.826 0.878 13.731 1.00 49.78 98 ASN A O 1
ATOM 759 N N . THR A 1 99 ? -20.669 0.631 15.016 1.00 47.38 99 THR A N 1
ATOM 760 C CA . THR A 1 99 ? -20.931 -0.818 15.032 1.00 47.38 99 THR A CA 1
ATOM 761 C C . THR A 1 99 ? -20.448 -1.597 13.787 1.00 47.38 99 THR A C 1
ATOM 763 O O . THR A 1 99 ? -20.562 -1.079 12.675 1.00 47.38 99 THR A O 1
ATOM 766 N N . PRO A 1 100 ? -19.966 -2.856 13.933 1.00 46.31 100 PRO A N 1
ATOM 767 C CA . PRO A 1 100 ? -19.373 -3.626 12.837 1.00 46.31 100 PRO A CA 1
ATOM 768 C C . PRO A 1 100 ? -20.237 -3.674 11.567 1.00 46.31 100 PRO A C 1
ATOM 770 O O . PRO A 1 100 ? -21.452 -3.875 11.666 1.00 46.31 100 PRO A O 1
ATOM 773 N N . PRO A 1 101 ? -19.637 -3.562 10.366 1.00 50.75 101 PRO A N 1
ATOM 774 C CA . PRO A 1 101 ? -20.377 -3.760 9.132 1.00 50.75 101 PRO A CA 1
ATOM 775 C C . PRO A 1 101 ? -20.856 -5.211 9.043 1.00 50.75 101 PRO A C 1
ATOM 777 O O . PRO A 1 101 ? -20.092 -6.153 9.264 1.00 50.75 101 PRO A O 1
ATOM 780 N N . ALA A 1 102 ? -22.128 -5.386 8.682 1.00 49.34 102 ALA A N 1
ATOM 781 C CA . ALA A 1 102 ? -22.674 -6.686 8.330 1.00 49.34 102 ALA A CA 1
ATOM 782 C C . ALA A 1 102 ? -21.810 -7.328 7.232 1.00 49.34 102 ALA A C 1
ATOM 784 O O . ALA A 1 102 ? -21.517 -6.699 6.209 1.00 49.34 102 ALA A O 1
ATOM 785 N N . VAL A 1 103 ? -21.403 -8.580 7.454 1.00 54.62 103 VAL A N 1
ATOM 786 C CA . VAL A 1 103 ? -20.732 -9.407 6.447 1.00 54.62 103 VAL A CA 1
ATOM 787 C C . VAL A 1 103 ? -21.594 -9.391 5.189 1.00 54.62 103 VAL A C 1
ATOM 789 O O . VAL A 1 103 ? -22.756 -9.789 5.228 1.00 54.62 103 VAL A O 1
ATOM 792 N N . ARG A 1 104 ? -21.044 -8.902 4.074 1.00 53.88 104 ARG A N 1
ATOM 793 C CA . ARG A 1 104 ? -21.750 -8.928 2.793 1.00 53.88 104 ARG A CA 1
ATOM 794 C C . ARG A 1 104 ? -21.918 -10.386 2.350 1.00 53.88 104 ARG A C 1
ATOM 796 O O . ARG A 1 104 ? -20.902 -11.046 2.121 1.00 53.88 104 ARG A O 1
ATOM 803 N N . PRO A 1 105 ? -23.147 -10.897 2.172 1.00 44.97 105 PRO A N 1
ATOM 804 C CA . PRO A 1 105 ? -23.335 -12.134 1.434 1.00 44.97 105 PRO A CA 1
ATOM 805 C C . PRO A 1 105 ? -22.962 -11.855 -0.029 1.00 44.97 105 PRO A C 1
ATOM 807 O O . PRO A 1 105 ? -23.553 -10.983 -0.663 1.00 44.97 105 PRO A O 1
ATOM 810 N N . GLY A 1 106 ? -21.946 -12.547 -0.552 1.00 53.75 106 GLY A N 1
ATOM 811 C CA . GLY A 1 106 ? -21.610 -12.501 -1.980 1.00 53.75 106 GLY A CA 1
ATOM 812 C C . GLY A 1 106 ? -20.224 -11.981 -2.363 1.00 53.75 106 GLY A C 1
ATOM 813 O O . GLY A 1 106 ? -20.018 -11.685 -3.538 1.00 53.75 106 GLY A O 1
ATOM 814 N N . SER A 1 107 ? -19.252 -11.889 -1.446 1.00 50.09 107 SER A N 1
ATOM 815 C CA . SER A 1 107 ? -17.851 -11.795 -1.889 1.00 50.09 107 SER A CA 1
ATOM 816 C C . SER A 1 107 ? -17.537 -13.009 -2.778 1.00 50.09 107 SER A C 1
ATOM 818 O O . SER A 1 107 ? -17.773 -14.134 -2.330 1.00 50.09 107 SER A O 1
ATOM 820 N N . PRO A 1 108 ? -17.051 -12.819 -4.019 1.00 49.12 108 PRO A N 1
ATOM 821 C CA . PRO A 1 108 ? -16.738 -13.928 -4.906 1.00 49.12 108 PRO A CA 1
ATOM 822 C C . PRO A 1 108 ? -15.713 -14.820 -4.216 1.00 49.12 108 PRO A C 1
ATOM 824 O O . PRO A 1 108 ? -14.605 -14.393 -3.885 1.00 49.12 108 PRO A O 1
ATOM 827 N N . GLN A 1 109 ? -16.123 -16.056 -3.945 1.00 44.75 109 GLN A N 1
ATOM 828 C CA . GLN A 1 109 ? -15.240 -17.092 -3.448 1.00 44.75 109 GLN A CA 1
ATOM 829 C C . GLN A 1 109 ? -14.123 -17.235 -4.484 1.00 44.75 109 GLN A C 1
ATOM 831 O O . GLN A 1 109 ? -14.405 -17.433 -5.668 1.00 44.75 109 GLN A O 1
ATOM 836 N N . ALA A 1 110 ? -12.867 -17.070 -4.059 1.00 47.00 110 ALA A N 1
ATOM 837 C CA . ALA A 1 110 ? -11.730 -17.378 -4.915 1.00 47.00 110 ALA A CA 1
ATOM 838 C C . ALA A 1 110 ? -11.962 -18.777 -5.514 1.00 47.00 110 ALA A C 1
ATOM 840 O O . ALA A 1 110 ? -12.372 -19.669 -4.761 1.00 47.00 110 ALA A O 1
ATOM 841 N N . PRO A 1 111 ? -11.783 -18.968 -6.836 1.00 47.28 111 PRO A N 1
ATOM 842 C CA . PRO A 1 111 ? -12.069 -20.241 -7.478 1.00 47.28 111 PRO A CA 1
ATOM 843 C C . PRO A 1 111 ? -11.286 -21.331 -6.752 1.00 47.28 111 PRO A C 1
ATOM 845 O O . PRO A 1 111 ? -10.053 -21.330 -6.744 1.00 47.28 111 PRO A O 1
ATOM 848 N N . GLN A 1 112 ? -12.017 -22.219 -6.078 1.00 50.94 112 GLN A N 1
ATOM 849 C CA . GLN A 1 112 ? -11.434 -23.396 -5.457 1.00 50.94 112 GLN A CA 1
ATOM 850 C C . GLN A 1 112 ? -10.812 -24.211 -6.586 1.00 50.94 112 GLN A C 1
ATOM 852 O O . GLN A 1 112 ? -11.452 -24.449 -7.610 1.00 50.94 112 GLN A O 1
ATOM 857 N N . GLY A 1 113 ? -9.523 -24.507 -6.429 1.00 48.59 113 GLY A N 1
ATOM 858 C CA . GLY A 1 113 ? -8.656 -24.969 -7.500 1.00 48.59 113 GLY A CA 1
ATOM 859 C C . GLY A 1 113 ? -9.277 -26.078 -8.341 1.00 48.59 113 GLY A C 1
ATOM 860 O O . GLY A 1 113 ? -9.689 -27.114 -7.824 1.00 48.59 113 GLY A O 1
ATOM 861 N N . ALA A 1 114 ? -9.272 -25.874 -9.656 1.00 50.12 114 ALA A N 1
ATOM 862 C CA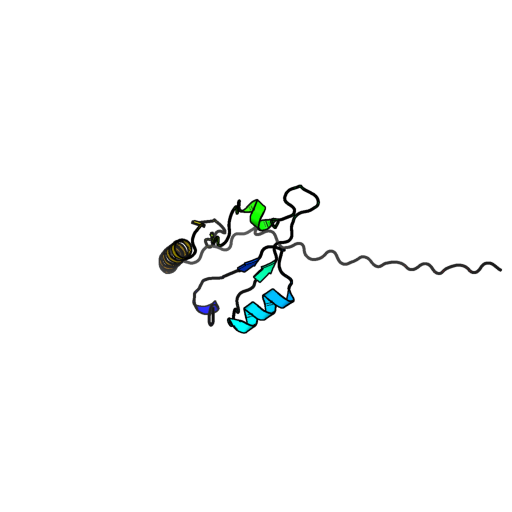 . ALA A 1 114 ? -9.340 -26.980 -10.590 1.00 50.12 114 ALA A CA 1
ATOM 863 C C . ALA A 1 114 ? -8.133 -27.884 -10.310 1.00 50.12 114 ALA A C 1
ATOM 865 O O . ALA A 1 114 ? -6.982 -27.489 -10.508 1.00 50.12 114 ALA A O 1
ATOM 866 N N . SER A 1 115 ? -8.398 -29.079 -9.786 1.00 63.22 115 SER A N 1
ATOM 867 C CA . SER A 1 115 ? -7.397 -30.132 -9.677 1.00 63.22 115 SER A CA 1
ATOM 868 C C . SER A 1 115 ? -6.811 -30.411 -11.069 1.00 63.22 115 SER A C 1
ATOM 870 O O . SER A 1 115 ? -7.579 -30.514 -12.029 1.00 63.22 115 SER A O 1
ATOM 872 N N . PRO A 1 116 ? -5.483 -30.549 -11.219 1.00 60.88 116 PRO A N 1
ATOM 873 C CA . PRO A 1 116 ? -4.906 -30.971 -12.486 1.00 60.88 116 PRO A CA 1
ATOM 874 C C . PRO A 1 116 ? -5.373 -32.400 -12.785 1.00 60.88 116 PRO A C 1
ATOM 876 O O . PRO A 1 116 ? -5.042 -33.338 -12.060 1.00 60.88 116 PRO A O 1
ATOM 879 N N . GLN A 1 117 ? -6.177 -32.562 -13.839 1.00 58.50 117 GLN A N 1
ATOM 880 C CA . GLN A 1 117 ? -6.492 -33.879 -14.382 1.00 58.50 117 GLN A CA 1
ATOM 881 C C . GLN A 1 117 ? -5.199 -34.505 -14.911 1.00 58.50 117 GLN A C 1
ATOM 883 O O . GLN A 1 117 ? -4.425 -33.868 -15.626 1.00 58.50 117 GLN A O 1
ATOM 888 N N . GLY A 1 118 ? -4.954 -35.738 -14.472 1.00 58.78 118 GLY A N 1
ATOM 889 C CA . GLY A 1 118 ? -3.707 -36.457 -14.675 1.00 58.78 118 GLY A CA 1
ATOM 890 C C . GLY A 1 118 ? -3.331 -36.615 -16.146 1.00 58.78 118 GLY A C 1
ATOM 891 O O . GLY A 1 118 ? -4.152 -36.967 -16.991 1.00 58.78 118 GLY A O 1
ATOM 892 N N . ALA A 1 119 ? -2.049 -36.401 -16.427 1.00 57.84 119 ALA A N 1
ATOM 893 C CA . ALA A 1 119 ? -1.427 -36.811 -17.672 1.00 57.84 119 ALA A CA 1
ATOM 894 C C . ALA A 1 119 ? -1.376 -38.348 -17.727 1.00 57.84 119 ALA A C 1
ATOM 896 O O . ALA A 1 119 ? -0.701 -38.990 -16.923 1.00 57.84 119 ALA A O 1
ATOM 897 N N . SER A 1 120 ? -2.108 -38.927 -18.677 1.00 68.56 120 SER A N 1
ATOM 898 C CA . SER A 1 120 ? -2.009 -40.336 -19.053 1.00 68.56 120 SER A CA 1
ATOM 899 C C . SER A 1 120 ? -0.753 -40.533 -19.906 1.00 68.56 120 SER A C 1
ATOM 901 O O . SER A 1 120 ? -0.637 -39.978 -20.997 1.00 68.56 120 SER A O 1
ATOM 903 N N . THR A 1 121 ? 0.212 -41.296 -19.400 1.00 65.75 121 THR A N 1
ATOM 904 C CA . THR A 1 121 ? 1.384 -41.750 -20.151 1.00 65.75 121 THR A CA 1
ATOM 905 C C . THR A 1 121 ? 1.025 -43.001 -20.954 1.00 65.75 121 THR A C 1
ATOM 907 O O . THR A 1 121 ? 0.754 -44.060 -20.391 1.00 65.75 121 THR A O 1
ATOM 910 N N . GLN A 1 122 ? 1.043 -42.903 -22.285 1.00 68.69 122 GLN A N 1
ATOM 911 C CA . GLN A 1 122 ? 1.073 -44.080 -23.158 1.00 68.69 122 GLN A CA 1
ATOM 912 C C . GLN A 1 122 ? 2.519 -44.589 -23.297 1.00 68.69 122 GLN A C 1
ATOM 914 O O . GLN A 1 122 ? 3.424 -43.778 -23.513 1.00 68.69 122 GLN A O 1
ATOM 919 N N . PRO A 1 123 ? 2.773 -45.907 -23.202 1.00 71.31 123 PRO A N 1
ATOM 920 C CA . PRO A 1 123 ? 4.091 -46.467 -23.463 1.00 71.31 123 PRO A CA 1
ATOM 921 C C . PRO A 1 123 ? 4.355 -46.602 -24.969 1.00 71.31 123 PRO A C 1
ATOM 923 O O . PRO A 1 123 ? 3.513 -47.067 -25.736 1.00 71.31 123 PRO A O 1
ATOM 926 N N . ALA A 1 124 ? 5.568 -46.219 -25.369 1.00 68.88 124 ALA A N 1
ATOM 927 C CA . ALA A 1 124 ? 6.087 -46.363 -26.721 1.00 68.88 124 ALA A CA 1
ATOM 928 C C . ALA A 1 124 ? 6.214 -47.845 -27.115 1.00 68.88 124 ALA A C 1
ATOM 930 O O . ALA A 1 124 ? 6.905 -48.629 -26.459 1.00 68.88 124 ALA A O 1
ATOM 931 N N . GLY A 1 125 ? 5.554 -48.217 -28.212 1.00 70.00 125 GLY A N 1
ATOM 932 C CA . GLY A 1 125 ? 5.711 -49.515 -28.855 1.00 70.00 125 GLY A CA 1
ATOM 933 C C . GLY A 1 125 ? 7.099 -49.669 -29.479 1.00 70.00 125 GLY A C 1
ATOM 934 O O . GLY A 1 125 ? 7.569 -48.796 -30.206 1.00 70.00 125 GLY A O 1
ATOM 935 N N . LYS A 1 126 ? 7.743 -50.806 -29.201 1.00 65.62 126 LYS A N 1
ATOM 936 C CA . LYS A 1 126 ? 8.944 -51.285 -29.896 1.00 65.62 126 LYS A CA 1
ATOM 937 C C . LYS A 1 126 ? 8.572 -51.743 -31.309 1.00 65.62 126 LYS A C 1
ATOM 939 O O . LYS A 1 126 ? 7.712 -52.613 -31.448 1.00 65.62 126 LYS A O 1
ATOM 944 N N . ALA A 1 127 ? 9.268 -51.237 -32.323 1.00 67.62 127 ALA A N 1
ATOM 945 C CA . ALA A 1 127 ? 9.357 -51.883 -33.629 1.00 67.62 127 ALA A CA 1
ATOM 946 C C . ALA A 1 127 ? 10.710 -52.601 -33.744 1.00 67.62 127 ALA A C 1
ATOM 948 O O . ALA A 1 127 ? 11.711 -52.129 -33.203 1.00 67.62 127 ALA A O 1
ATOM 949 N N . LYS A 1 128 ? 10.655 -53.785 -34.354 1.00 69.12 128 LYS A N 1
ATOM 950 C CA . LYS A 1 128 ? 11.741 -54.752 -34.546 1.00 69.12 128 LYS A CA 1
ATOM 951 C C . LYS A 1 128 ? 12.768 -54.287 -35.568 1.00 69.12 128 LYS A C 1
ATOM 953 O O . LYS A 1 128 ? 12.360 -53.561 -36.499 1.00 69.12 128 LYS A O 1
#

Mean predicted aligned error: 11.35 Å

Foldseek 3Di:
DVVPVVVPDADEAEAEQPDDPVVVVVVCVVVVPPHHYHYFAPDDDDPPRRGGPVCVVVVPPDPPKDFAAAPVRDTPDMGDPVVSVVVVVVRVVVVVVDDDDDDDPDDPDDPPDDDPDDDDDDDDDDDD

Organism: NCBI:txid412755

Radius of gyration: 21.61 Å; Cα contacts (8 Å, |Δi|>4): 106; chains: 1; bounding box: 40×68×51 Å

InterPro domains:
  IPR036249 Thioredoxin-like superfamily [SSF52833] (3-95)

pLDDT: mean 80.34, std 16.73, range [44.75, 98.0]